Protein AF-A0A3L7Q458-F1 (afdb_monomer_lite)

Structure (mmCIF, N/CA/C/O backbone):
data_AF-A0A3L7Q458-F1
#
_entry.id   AF-A0A3L7Q458-F1
#
loop_
_atom_site.group_PDB
_atom_site.id
_atom_site.type_symbol
_atom_site.label_atom_id
_atom_site.label_alt_id
_atom_site.label_comp_id
_atom_site.label_asym_id
_atom_site.label_entity_id
_atom_site.label_seq_id
_atom_site.pdbx_PDB_ins_code
_atom_site.Cartn_x
_atom_site.Cartn_y
_atom_site.Cartn_z
_atom_site.occupancy
_atom_site.B_iso_or_equiv
_atom_site.auth_seq_id
_atom_site.auth_comp_id
_atom_site.auth_asym_id
_atom_site.auth_atom_id
_atom_site.pdbx_PDB_model_num
ATOM 1 N N . MET A 1 1 ? 21.550 -12.097 2.556 1.00 56.16 1 MET A N 1
ATOM 2 C CA . MET A 1 1 ? 22.126 -11.533 1.316 1.00 56.16 1 MET A CA 1
ATOM 3 C C . MET A 1 1 ? 21.014 -11.306 0.285 1.00 56.16 1 MET A C 1
ATOM 5 O O . MET A 1 1 ? 21.013 -11.946 -0.748 1.00 56.16 1 MET A O 1
ATOM 9 N N . PHE A 1 2 ? 20.044 -10.431 0.581 1.00 61.72 2 PHE A N 1
ATOM 10 C CA . PHE A 1 2 ? 18.899 -10.135 -0.303 1.00 61.72 2 PHE A CA 1
ATOM 11 C C . PHE A 1 2 ? 18.497 -8.662 -0.163 1.00 61.72 2 PHE A C 1
ATOM 13 O O . PHE A 1 2 ? 17.357 -8.327 0.148 1.00 61.72 2 PHE A O 1
ATOM 20 N N . GLY A 1 3 ? 19.470 -7.761 -0.299 1.00 63.69 3 GLY A N 1
ATOM 21 C CA . GLY A 1 3 ? 19.144 -6.351 -0.476 1.00 63.69 3 GLY A CA 1
ATOM 22 C C . GLY A 1 3 ? 18.621 -6.214 -1.891 1.00 63.69 3 GLY A C 1
ATOM 23 O O . GLY A 1 3 ? 19.437 -6.279 -2.799 1.00 63.69 3 GLY A O 1
ATOM 24 N N . ALA A 1 4 ? 17.297 -6.121 -2.062 1.00 69.12 4 ALA A N 1
ATOM 25 C CA . ALA A 1 4 ? 16.653 -6.009 -3.366 1.00 69.12 4 ALA A CA 1
ATOM 26 C C . ALA A 1 4 ? 17.395 -4.973 -4.212 1.00 69.12 4 ALA A C 1
ATOM 28 O O . ALA A 1 4 ? 17.338 -3.766 -3.964 1.00 69.12 4 ALA A O 1
ATOM 29 N N . ASN A 1 5 ? 18.170 -5.475 -5.164 1.00 87.75 5 ASN A N 1
ATOM 30 C CA . ASN A 1 5 ? 18.997 -4.665 -6.032 1.00 87.75 5 ASN A CA 1
ATOM 31 C C . ASN A 1 5 ? 18.030 -3.759 -6.796 1.00 87.75 5 ASN A C 1
ATOM 33 O O . ASN A 1 5 ? 17.094 -4.250 -7.424 1.00 87.75 5 ASN A O 1
ATOM 37 N N . VAL A 1 6 ? 18.236 -2.439 -6.745 1.00 89.38 6 VAL A N 1
ATOM 38 C CA . VAL A 1 6 ? 17.348 -1.461 -7.405 1.00 89.38 6 VAL A CA 1
ATOM 39 C C . VAL A 1 6 ? 17.117 -1.827 -8.880 1.00 89.38 6 VAL A C 1
ATOM 41 O O . VAL A 1 6 ? 16.014 -1.657 -9.391 1.00 89.38 6 VAL A O 1
ATOM 44 N N . GLY A 1 7 ? 18.121 -2.421 -9.539 1.00 91.81 7 GLY A N 1
ATOM 45 C CA . GLY A 1 7 ? 17.994 -2.951 -10.898 1.00 91.81 7 GLY A CA 1
ATOM 46 C C . GLY A 1 7 ? 16.973 -4.086 -11.051 1.00 91.81 7 GLY A C 1
ATOM 47 O O . GLY A 1 7 ? 16.220 -4.091 -12.017 1.00 91.81 7 GLY A O 1
ATOM 48 N N . GLU A 1 8 ? 16.880 -5.014 -10.099 1.00 90.19 8 GLU A N 1
ATOM 49 C CA . GLU A 1 8 ? 15.901 -6.111 -10.141 1.00 90.19 8 GLU A CA 1
ATOM 50 C C . GLU A 1 8 ? 14.473 -5.600 -9.936 1.00 90.19 8 GLU A C 1
ATOM 52 O O . GLU A 1 8 ? 13.570 -5.984 -10.679 1.00 90.19 8 GLU A O 1
ATOM 57 N N . LEU A 1 9 ? 14.276 -4.650 -9.013 1.00 92.38 9 LEU A N 1
ATOM 58 C CA . LEU A 1 9 ? 12.989 -3.965 -8.858 1.00 92.38 9 LEU A CA 1
ATOM 59 C C . LEU A 1 9 ? 12.585 -3.215 -10.133 1.00 92.38 9 LEU A C 1
ATOM 61 O O . LEU A 1 9 ? 11.411 -3.220 -10.496 1.00 92.38 9 LEU A O 1
ATOM 65 N N . PHE A 1 10 ? 13.543 -2.605 -10.834 1.00 94.19 10 PHE A N 1
ATOM 66 C CA . PHE A 1 10 ? 13.275 -1.915 -12.095 1.00 94.19 10 PHE A CA 1
ATOM 67 C C . PHE A 1 10 ? 12.867 -2.888 -13.208 1.00 94.19 10 PHE A C 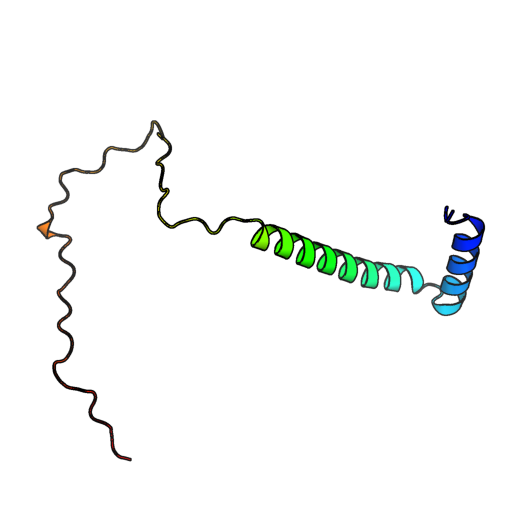1
ATOM 69 O O . PHE A 1 10 ? 11.910 -2.621 -13.932 1.00 94.19 10 PHE A O 1
ATOM 76 N N . VAL A 1 11 ? 13.542 -4.038 -13.318 1.00 95.19 11 VAL A N 1
ATOM 77 C CA . VAL A 1 11 ? 13.197 -5.088 -14.291 1.00 95.19 11 VAL A CA 1
ATOM 78 C C . VAL A 1 11 ? 11.809 -5.663 -14.004 1.00 95.19 11 VAL A C 1
ATOM 80 O O . VAL A 1 11 ? 10.982 -5.731 -14.912 1.00 95.19 11 VAL A O 1
ATOM 83 N N . LEU A 1 12 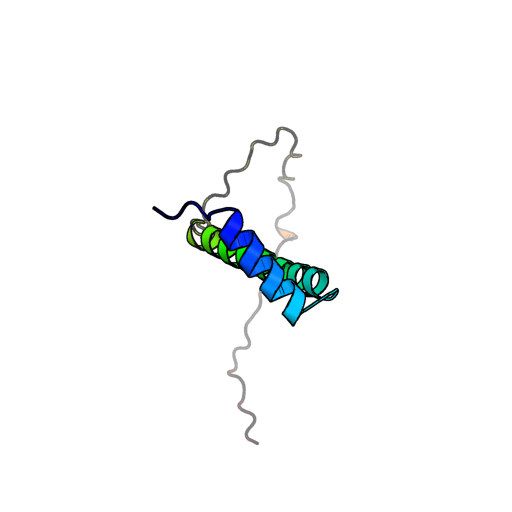? 11.507 -6.008 -12.749 1.00 93.81 12 LEU A N 1
ATOM 84 C CA . LEU A 1 12 ? 10.177 -6.484 -12.349 1.00 93.81 12 LEU A CA 1
ATOM 85 C C . LEU A 1 12 ? 9.097 -5.420 -12.580 1.00 93.81 12 LEU A C 1
ATOM 87 O O . LEU A 1 12 ? 8.012 -5.738 -13.066 1.00 93.81 12 LEU A O 1
ATOM 91 N N . GLY A 1 13 ? 9.404 -4.154 -12.290 1.00 94.38 13 GLY A N 1
ATOM 92 C CA . GLY A 1 13 ? 8.531 -3.020 -12.576 1.00 94.38 13 GLY A CA 1
ATOM 93 C C . GLY A 1 13 ? 8.257 -2.853 -14.071 1.00 94.38 13 GLY A C 1
ATOM 94 O O . GLY A 1 13 ? 7.109 -2.637 -14.453 1.00 94.38 13 GLY A O 1
ATOM 95 N N . MET A 1 14 ? 9.272 -3.018 -14.925 1.00 96.50 14 MET A N 1
ATOM 96 C CA . MET A 1 14 ? 9.107 -2.997 -16.382 1.00 96.50 14 MET A CA 1
ATOM 97 C C . MET A 1 14 ? 8.248 -4.151 -16.883 1.00 96.50 14 MET A C 1
ATOM 99 O O . MET A 1 14 ? 7.337 -3.924 -17.673 1.00 96.50 14 MET A O 1
ATOM 103 N N . ILE A 1 15 ? 8.484 -5.371 -16.399 1.00 96.56 15 ILE A N 1
ATOM 104 C CA . ILE A 1 15 ? 7.657 -6.532 -16.749 1.00 96.56 15 ILE A CA 1
ATOM 105 C C . ILE A 1 15 ? 6.201 -6.272 -16.341 1.00 96.56 15 ILE A C 1
ATOM 107 O O . ILE A 1 15 ? 5.296 -6.419 -17.160 1.00 96.56 15 ILE A O 1
ATOM 111 N N . GLY A 1 16 ? 5.975 -5.795 -15.113 1.00 96.12 16 GLY A N 1
ATOM 112 C CA . GLY A 1 16 ? 4.651 -5.393 -14.641 1.00 96.12 16 GLY A CA 1
ATOM 113 C C . GLY A 1 16 ? 4.015 -4.305 -15.511 1.00 96.12 16 GLY A C 1
ATOM 114 O O . GLY A 1 16 ? 2.838 -4.403 -15.853 1.00 96.12 16 GLY A O 1
ATOM 115 N N . LEU A 1 17 ? 4.779 -3.296 -15.931 1.00 96.25 17 LEU A N 1
ATOM 116 C CA . LEU A 1 17 ? 4.281 -2.248 -16.819 1.00 96.25 17 LEU A CA 1
ATOM 117 C C . LEU A 1 17 ? 3.940 -2.783 -18.217 1.00 96.25 17 LEU A C 1
ATOM 119 O O . LEU A 1 17 ? 2.973 -2.323 -18.807 1.00 96.25 17 LEU A O 1
ATOM 123 N N . LEU A 1 18 ? 4.667 -3.767 -18.745 1.00 96.75 18 LEU A N 1
ATOM 124 C CA . LEU A 1 18 ? 4.331 -4.394 -20.029 1.00 96.75 18 LEU A CA 1
ATOM 125 C C . LEU A 1 18 ? 3.061 -5.254 -19.944 1.00 96.75 18 LEU A C 1
ATOM 127 O O . LEU A 1 18 ? 2.264 -5.259 -20.876 1.00 96.75 18 LEU A O 1
ATOM 131 N N . LEU A 1 19 ? 2.853 -5.950 -18.823 1.00 96.69 19 LEU A N 1
ATOM 132 C CA . LEU A 1 19 ? 1.666 -6.781 -18.581 1.00 96.69 19 LEU A CA 1
ATOM 133 C C . LEU A 1 19 ? 0.403 -5.947 -18.329 1.00 96.69 19 LEU A C 1
ATOM 135 O O . LEU A 1 19 ? -0.662 -6.250 -18.860 1.00 96.69 19 LEU A O 1
ATOM 139 N N . PHE A 1 20 ? 0.512 -4.916 -17.488 1.00 95.94 20 PHE A N 1
ATOM 140 C CA . PHE A 1 20 ? -0.638 -4.167 -16.973 1.00 95.94 20 PHE A CA 1
ATOM 141 C C . PHE A 1 20 ? -0.748 -2.740 -17.532 1.00 95.94 20 PHE A C 1
ATOM 143 O O . PHE A 1 20 ? -1.817 -2.132 -17.460 1.00 95.94 20 PHE A O 1
ATOM 150 N N . GLY A 1 21 ? 0.328 -2.172 -18.077 1.00 95.50 21 GLY A N 1
ATOM 151 C CA . GLY A 1 21 ? 0.351 -0.819 -18.634 1.00 95.50 21 GLY A CA 1
ATOM 152 C C . GLY A 1 21 ? -0.126 0.237 -17.639 1.00 95.50 21 GLY A C 1
ATOM 153 O O . GLY A 1 21 ? 0.243 0.246 -16.463 1.00 95.50 21 GLY A O 1
ATOM 154 N N . SER A 1 22 ? -1.022 1.109 -18.098 1.00 95.38 22 SER A N 1
ATOM 155 C CA . SER A 1 22 ? -1.646 2.149 -17.272 1.00 95.38 22 SER A CA 1
ATOM 156 C C . SER A 1 22 ? -2.579 1.615 -16.178 1.00 95.38 22 SER A C 1
ATOM 158 O O . SER A 1 22 ? -2.991 2.387 -15.315 1.00 95.38 22 SER A O 1
ATOM 160 N N . LYS A 1 23 ? -2.903 0.313 -16.174 1.00 95.69 23 LYS A N 1
ATOM 161 C CA . LYS A 1 23 ? -3.723 -0.334 -15.136 1.00 95.69 23 LYS A CA 1
ATOM 162 C C . LYS A 1 23 ? -2.913 -0.803 -13.933 1.00 95.69 23 LYS A C 1
ATOM 164 O O . LYS A 1 23 ? -3.505 -1.085 -12.895 1.00 95.69 23 LYS A O 1
ATOM 169 N N . LEU A 1 24 ? -1.581 -0.826 -14.019 1.00 95.88 24 LEU A N 1
ATOM 170 C CA . LEU A 1 24 ? -0.701 -1.155 -12.894 1.00 95.88 24 LEU A CA 1
ATOM 171 C C . LEU A 1 24 ? -1.019 -0.363 -11.601 1.00 95.88 24 LEU A C 1
ATOM 173 O O . LEU A 1 24 ? -1.155 -0.998 -10.555 1.00 95.88 24 LEU A O 1
ATOM 177 N N . PRO A 1 25 ? -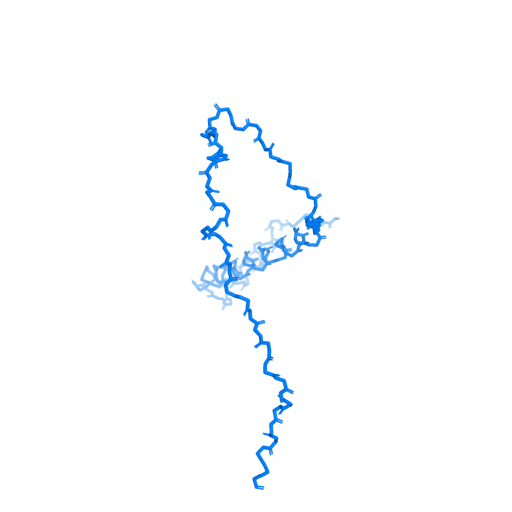1.202 0.978 -11.617 1.00 93.44 25 PRO A N 1
ATOM 178 C CA . PRO A 1 25 ? -1.578 1.727 -10.414 1.00 93.44 25 PRO A CA 1
ATOM 179 C C . PRO A 1 25 ? -2.958 1.349 -9.863 1.00 93.44 25 PRO A C 1
ATOM 181 O O . PRO A 1 25 ? -3.144 1.363 -8.647 1.00 93.44 25 PRO A O 1
ATOM 184 N N . ASP A 1 26 ? -3.917 0.994 -10.718 1.00 96.50 26 ASP A N 1
ATOM 185 C CA . ASP A 1 26 ? -5.241 0.541 -10.277 1.00 96.50 26 ASP A CA 1
ATOM 186 C C . ASP A 1 26 ? -5.146 -0.834 -9.598 1.00 96.50 26 ASP A C 1
ATOM 188 O O . ASP A 1 26 ? -5.706 -1.031 -8.518 1.00 96.50 26 ASP A O 1
ATOM 192 N N . VAL A 1 27 ? -4.364 -1.760 -10.167 1.00 95.69 27 VAL A N 1
ATOM 193 C CA . VAL A 1 27 ? -4.083 -3.078 -9.570 1.00 95.69 27 VAL A CA 1
ATOM 194 C C . VAL A 1 27 ? -3.357 -2.925 -8.235 1.00 95.69 27 VAL A C 1
ATOM 196 O O . VAL A 1 27 ? -3.772 -3.530 -7.249 1.00 95.69 27 VAL A O 1
ATOM 199 N N . ALA A 1 28 ? -2.330 -2.075 -8.162 1.00 95.50 28 ALA A N 1
ATOM 200 C CA . ALA A 1 28 ? -1.599 -1.812 -6.925 1.00 95.50 28 ALA A CA 1
ATOM 201 C C . ALA A 1 28 ? -2.502 -1.212 -5.836 1.00 95.50 28 ALA A C 1
ATOM 203 O O . ALA A 1 28 ? -2.420 -1.618 -4.678 1.00 95.50 28 ALA A O 1
ATOM 204 N N . LYS A 1 29 ? -3.407 -0.289 -6.193 1.00 96.44 29 LYS A N 1
ATOM 205 C CA . LYS A 1 29 ? -4.402 0.266 -5.260 1.00 96.44 29 LYS A CA 1
ATOM 206 C C . LYS A 1 29 ? -5.370 -0.803 -4.761 1.00 96.44 29 LYS A C 1
ATOM 208 O O . LYS A 1 29 ? -5.644 -0.850 -3.564 1.00 96.44 29 LYS A O 1
ATOM 213 N N . ASN A 1 30 ? -5.885 -1.649 -5.649 1.00 96.12 30 ASN A N 1
ATOM 214 C CA . ASN A 1 30 ? -6.844 -2.693 -5.286 1.00 96.12 30 ASN A CA 1
ATOM 215 C C . ASN A 1 30 ? -6.193 -3.779 -4.417 1.00 96.12 30 ASN A C 1
ATOM 217 O O . ASN A 1 30 ? -6.734 -4.135 -3.372 1.00 96.12 30 ASN A O 1
ATOM 221 N N . LEU A 1 31 ? -4.994 -4.232 -4.792 1.00 96.12 31 LEU A N 1
ATOM 222 C CA . LEU A 1 31 ? -4.206 -5.190 -4.018 1.00 96.12 31 LEU A CA 1
ATOM 223 C C . LEU A 1 31 ? -3.771 -4.602 -2.669 1.00 96.12 31 LEU A C 1
ATOM 225 O O . LEU A 1 31 ? -3.875 -5.264 -1.640 1.00 96.12 31 LEU A O 1
ATOM 229 N N . GLY A 1 32 ? -3.333 -3.342 -2.657 1.00 95.44 32 GLY A N 1
ATOM 230 C CA . GLY A 1 32 ? -2.905 -2.640 -1.449 1.00 95.44 32 GLY A CA 1
ATOM 231 C C . GLY A 1 32 ? -4.033 -2.458 -0.436 1.00 95.44 32 GLY A C 1
ATOM 232 O O . GLY A 1 32 ? -3.812 -2.656 0.756 1.00 95.44 32 GLY A O 1
ATOM 233 N N . LYS A 1 33 ? -5.255 -2.151 -0.894 1.00 96.25 33 LYS A N 1
ATOM 234 C CA . LYS A 1 33 ? -6.447 -2.113 -0.030 1.00 96.25 33 LYS A CA 1
ATOM 235 C C . LYS A 1 33 ? -6.725 -3.479 0.599 1.00 96.25 33 LYS A C 1
ATOM 237 O O . LYS A 1 33 ? -6.847 -3.553 1.818 1.00 96.25 33 LYS A O 1
ATOM 242 N N . GLY A 1 34 ? -6.733 -4.550 -0.201 1.00 96.06 34 GLY A N 1
ATOM 243 C CA . GLY A 1 34 ? -6.932 -5.913 0.305 1.00 96.06 34 GLY A CA 1
ATOM 244 C C . GLY A 1 34 ? -5.863 -6.327 1.320 1.00 96.06 34 GLY A C 1
ATOM 245 O O . GLY A 1 34 ? -6.180 -6.867 2.376 1.00 96.06 34 GLY A O 1
ATOM 246 N N . PHE A 1 35 ? -4.597 -5.994 1.059 1.00 96.31 35 PHE A N 1
ATOM 247 C CA . PHE A 1 35 ? -3.502 -6.262 1.992 1.00 96.31 35 PHE A CA 1
ATOM 248 C C . PHE A 1 35 ? -3.614 -5.444 3.290 1.00 96.31 35 PHE A C 1
ATOM 250 O O . PHE A 1 35 ? -3.331 -5.958 4.373 1.00 96.31 35 PHE A O 1
ATOM 257 N N . ALA A 1 36 ? -4.049 -4.183 3.212 1.00 96.12 36 ALA A N 1
ATOM 258 C CA . ALA A 1 36 ? -4.260 -3.336 4.384 1.00 96.12 36 ALA A CA 1
ATOM 259 C C . ALA A 1 36 ? -5.403 -3.854 5.274 1.00 96.12 36 ALA A C 1
ATOM 261 O O . ALA A 1 36 ? -5.252 -3.902 6.498 1.00 96.12 36 ALA A O 1
ATOM 262 N N . GLU A 1 37 ? -6.517 -4.281 4.675 1.00 96.00 37 GLU A N 1
ATOM 263 C CA . GLU A 1 37 ? -7.633 -4.902 5.398 1.00 96.00 37 GLU A CA 1
ATOM 264 C C . GLU A 1 37 ? -7.232 -6.246 6.013 1.00 96.00 37 GLU A C 1
ATOM 266 O O . GLU A 1 37 ? -7.503 -6.483 7.190 1.00 96.00 37 GLU A O 1
ATOM 271 N N . PHE A 1 38 ? -6.493 -7.077 5.273 1.00 95.88 38 PHE A N 1
ATOM 272 C CA . PHE A 1 38 ? -5.941 -8.337 5.773 1.00 95.88 38 PHE A CA 1
ATOM 273 C C . PHE A 1 38 ? -5.027 -8.127 6.986 1.00 95.88 38 PHE A C 1
ATOM 275 O O . PHE A 1 38 ? -5.200 -8.779 8.018 1.00 95.88 38 PHE A O 1
ATOM 282 N N . LYS A 1 39 ? -4.104 -7.158 6.910 1.00 94.94 39 LYS A N 1
ATOM 283 C CA . LYS A 1 39 ? -3.237 -6.788 8.036 1.00 94.94 39 LYS A CA 1
ATOM 284 C C . LYS A 1 39 ? -4.061 -6.352 9.247 1.00 94.94 39 LYS A C 1
ATOM 286 O O . LYS A 1 39 ? -3.776 -6.788 10.357 1.00 94.94 39 LYS A O 1
ATOM 291 N N . LYS A 1 40 ? -5.080 -5.511 9.045 1.00 93.88 40 LYS A N 1
ATOM 292 C CA . LYS A 1 40 ? -5.954 -5.036 10.126 1.00 93.88 40 LYS A CA 1
ATOM 293 C C . LYS A 1 40 ? -6.729 -6.184 10.778 1.00 93.88 40 LYS A 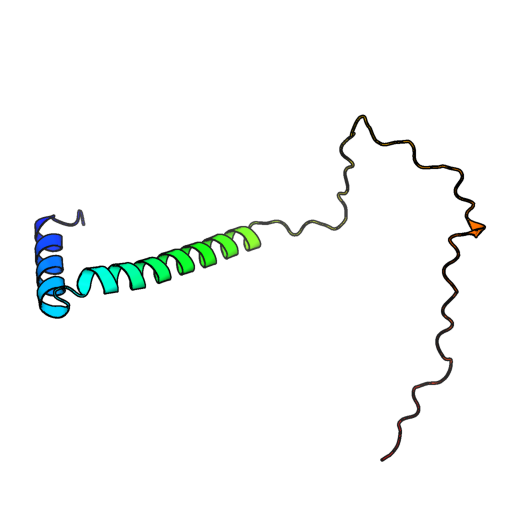C 1
ATOM 295 O O . LYS A 1 40 ? -6.815 -6.216 12.001 1.00 93.88 40 LYS A O 1
ATOM 300 N N . GLY A 1 41 ? -7.234 -7.128 9.983 1.00 93.12 41 GLY A N 1
ATOM 301 C CA . GLY A 1 41 ? -7.884 -8.341 10.480 1.00 93.12 41 GLY A CA 1
ATOM 302 C C . GLY A 1 41 ? -6.945 -9.176 11.351 1.00 93.12 41 GLY A C 1
ATOM 303 O O . GLY A 1 41 ? -7.277 -9.486 12.489 1.00 93.12 41 GLY A O 1
ATOM 304 N N . ILE A 1 42 ? -5.734 -9.461 10.865 1.00 93.94 42 ILE A N 1
ATOM 305 C CA . ILE A 1 42 ? -4.733 -10.232 11.618 1.00 93.94 42 ILE A CA 1
ATOM 306 C C . ILE A 1 42 ? -4.286 -9.515 12.899 1.00 93.94 42 ILE A C 1
ATOM 308 O O . ILE A 1 42 ? -4.107 -10.160 13.932 1.00 93.94 42 ILE A O 1
ATOM 312 N N . SER A 1 43 ? -4.091 -8.195 12.861 1.00 90.38 43 SER A N 1
ATOM 313 C CA . SER A 1 43 ? -3.758 -7.415 14.060 1.00 90.38 43 SER A CA 1
ATOM 314 C C . SER A 1 43 ? -4.887 -7.451 15.093 1.00 90.38 43 SER A C 1
ATOM 316 O O . SER A 1 43 ? -4.612 -7.696 16.261 1.00 90.38 43 SER A O 1
ATOM 318 N N . GLY A 1 44 ? -6.147 -7.298 14.669 1.00 87.06 44 GLY A N 1
ATOM 319 C CA . GLY A 1 44 ? -7.301 -7.409 15.568 1.00 87.06 44 GLY A CA 1
ATOM 320 C C . GLY A 1 44 ? -7.423 -8.791 16.220 1.00 87.06 44 GLY A C 1
ATOM 321 O O . GLY A 1 44 ? -7.674 -8.880 17.417 1.00 87.06 44 GLY A O 1
ATOM 322 N N . PHE A 1 45 ? -7.155 -9.861 15.465 1.00 88.00 45 PHE A N 1
ATOM 323 C CA . PHE A 1 45 ? -7.125 -11.227 16.000 1.00 88.00 45 PHE A CA 1
ATOM 324 C C . PHE A 1 45 ? -6.037 -11.429 17.064 1.00 88.00 45 PHE A C 1
ATOM 326 O O . PHE A 1 45 ? -6.293 -12.032 18.103 1.00 88.00 45 PHE A O 1
ATOM 333 N N . GLN A 1 46 ? -4.821 -10.923 16.834 1.00 85.06 46 GLN A N 1
ATOM 334 C CA . GLN A 1 46 ? -3.739 -11.005 17.827 1.00 85.06 46 GLN A CA 1
ATOM 335 C C . GLN A 1 46 ? -4.087 -10.251 19.116 1.00 85.06 46 GLN A C 1
ATOM 337 O O . GLN A 1 46 ? -3.788 -10.742 20.207 1.00 85.06 46 GLN A O 1
ATOM 342 N N . ASP A 1 47 ? -4.746 -9.096 18.999 1.00 84.31 47 ASP A N 1
ATOM 343 C CA . ASP A 1 47 ? -5.187 -8.301 20.148 1.00 84.31 47 ASP A CA 1
ATOM 344 C C . ASP A 1 47 ? -6.280 -9.013 20.961 1.00 84.31 47 ASP A C 1
ATOM 346 O O . ASP A 1 47 ? -6.268 -8.939 22.189 1.00 84.31 47 ASP A O 1
ATOM 350 N N . GLU A 1 48 ? -7.201 -9.736 20.316 1.00 78.50 48 GLU A N 1
ATOM 351 C CA . GLU A 1 48 ? -8.217 -10.545 21.009 1.00 78.50 48 GLU A CA 1
ATOM 352 C C . GLU A 1 48 ? -7.626 -11.765 21.716 1.00 78.50 48 GLU A C 1
ATOM 354 O O . GLU A 1 48 ? -8.000 -12.028 22.856 1.00 78.50 48 GLU A O 1
ATOM 359 N N . LEU A 1 49 ? -6.676 -12.476 21.097 1.00 78.19 49 LEU A N 1
ATOM 360 C CA . LEU A 1 49 ? -5.993 -13.597 21.757 1.00 78.19 49 LEU A CA 1
ATOM 361 C C . LEU A 1 49 ? -5.113 -13.141 22.928 1.00 78.19 49 LEU A C 1
ATOM 363 O O . LEU A 1 49 ? -4.951 -13.872 23.902 1.00 78.19 49 LEU A O 1
ATOM 367 N N . THR A 1 50 ? -4.524 -11.949 22.827 1.00 76.56 50 THR A N 1
ATOM 368 C CA . THR A 1 50 ? -3.650 -11.395 23.871 1.00 76.56 50 THR A CA 1
ATOM 369 C C . THR A 1 50 ? -4.450 -10.714 24.978 1.00 76.56 50 THR A C 1
ATOM 371 O O . THR A 1 50 ? -3.949 -10.555 26.093 1.00 76.56 50 THR A O 1
ATOM 374 N N . ARG A 1 51 ? -5.702 -10.320 24.714 1.00 74.44 51 ARG A N 1
ATOM 375 C CA . ARG A 1 51 ? -6.581 -9.758 25.735 1.00 74.44 51 ARG A CA 1
ATOM 376 C C . ARG A 1 51 ? -6.953 -10.848 26.740 1.00 74.44 51 ARG A C 1
ATOM 378 O O . ARG A 1 51 ? -7.677 -11.775 26.382 1.00 74.44 51 ARG A O 1
ATOM 385 N N . PRO A 1 52 ? -6.547 -10.728 28.017 1.00 67.75 52 PRO A N 1
ATOM 386 C CA . PRO A 1 52 ? -7.145 -11.556 29.046 1.00 67.75 52 PRO A CA 1
ATOM 387 C C . PRO A 1 52 ? -8.647 -11.260 29.047 1.00 67.75 52 PRO A C 1
ATOM 389 O O . PRO A 1 52 ? -9.051 -10.099 29.165 1.00 67.75 52 PRO A O 1
ATOM 392 N N . THR A 1 53 ? -9.472 -12.298 28.876 1.00 65.81 53 THR A N 1
ATOM 393 C CA . THR A 1 53 ? -10.922 -12.208 29.076 1.00 65.81 53 THR A CA 1
ATOM 394 C C . THR A 1 53 ? -11.161 -11.472 30.389 1.00 65.81 53 THR A C 1
ATOM 396 O O . THR A 1 53 ? -10.648 -11.934 31.416 1.00 65.81 53 THR A O 1
ATOM 399 N N . PRO A 1 54 ? -11.865 -10.324 30.394 1.00 61.81 54 PRO A N 1
ATOM 400 C CA . PRO A 1 54 ? -12.151 -9.636 31.635 1.00 61.81 54 PRO A CA 1
ATOM 401 C C . PRO A 1 54 ? -12.950 -10.599 32.505 1.00 61.81 54 PRO A C 1
ATOM 403 O O . PRO A 1 54 ? -14.088 -10.947 32.189 1.00 61.81 54 PRO A O 1
ATOM 406 N N . SER A 1 55 ? -12.318 -11.067 33.583 1.00 55.56 55 SER A N 1
ATOM 407 C CA . SER A 1 55 ? -13.019 -11.750 34.659 1.00 55.56 55 SER A CA 1
ATOM 408 C C . SER A 1 55 ? -14.191 -10.850 35.063 1.00 55.56 55 SER A C 1
ATOM 410 O O . SER A 1 55 ? -13.961 -9.656 35.282 1.00 55.56 55 SER A O 1
ATOM 412 N N . PRO A 1 56 ? -15.428 -11.359 35.188 1.00 58.97 56 PRO A N 1
ATOM 413 C CA . PRO A 1 56 ? -16.595 -10.559 35.577 1.00 58.97 56 PRO A CA 1
ATOM 414 C C . PRO A 1 56 ? -16.525 -10.000 37.019 1.00 58.97 56 PRO A C 1
ATOM 416 O O . PRO A 1 56 ? -17.524 -9.554 37.570 1.00 58.97 56 PRO A O 1
ATOM 419 N N . SER A 1 57 ? -15.347 -9.983 37.642 1.00 57.56 57 SER A N 1
ATOM 420 C CA . SER A 1 57 ? -15.099 -9.635 39.038 1.00 57.56 57 SER A CA 1
ATOM 421 C C . SER A 1 57 ? -13.951 -8.632 39.190 1.00 57.56 57 SER A C 1
ATOM 423 O O . SER A 1 57 ? -13.001 -8.855 39.931 1.00 57.56 57 SER A O 1
ATOM 425 N N . ALA A 1 58 ? -14.022 -7.498 38.495 1.00 56.69 58 ALA A N 1
ATOM 426 C CA . ALA A 1 58 ? -13.206 -6.333 38.843 1.00 56.69 58 ALA A CA 1
ATOM 427 C C . ALA A 1 58 ? -13.894 -5.028 38.429 1.00 56.69 58 ALA A C 1
ATOM 429 O O . ALA A 1 58 ? -13.363 -4.230 37.657 1.00 56.69 58 ALA A O 1
ATOM 430 N N . TYR A 1 59 ? -15.098 -4.791 38.953 1.00 51.44 59 TYR A N 1
ATOM 431 C CA . TYR A 1 59 ? -15.624 -3.432 39.023 1.00 51.44 59 TYR A CA 1
ATOM 432 C C . TYR A 1 59 ? -14.920 -2.722 40.184 1.00 51.44 59 TYR A C 1
ATOM 434 O O . TYR A 1 59 ? -15.413 -2.711 41.307 1.00 51.44 59 TYR A O 1
ATOM 442 N N . THR A 1 60 ? -13.736 -2.162 39.938 1.00 57.69 60 THR A N 1
ATOM 443 C CA . THR A 1 60 ? -13.135 -1.198 40.866 1.00 57.69 60 THR A CA 1
ATOM 444 C C . THR A 1 60 ? -13.720 0.168 40.519 1.00 57.69 60 THR A C 1
ATOM 446 O O . THR A 1 60 ? -13.375 0.721 39.468 1.00 57.69 60 THR A O 1
ATOM 449 N N . PRO A 1 61 ? -14.635 0.734 41.326 1.00 52.69 61 PRO A N 1
ATOM 450 C CA . PRO A 1 61 ? -15.166 2.050 41.029 1.00 52.69 61 PRO A CA 1
ATOM 451 C C . PRO A 1 61 ? -14.024 3.065 41.128 1.00 52.69 61 PRO A C 1
ATOM 453 O O . PRO A 1 61 ? -13.420 3.245 42.184 1.00 52.69 61 PRO A O 1
ATOM 456 N N . LYS A 1 62 ? -13.726 3.753 40.019 1.00 56.16 62 LYS A N 1
ATOM 457 C CA . LYS A 1 62 ? -12.974 5.015 40.053 1.00 56.16 62 LYS A CA 1
ATOM 458 C C . LYS A 1 62 ? -13.658 5.933 41.080 1.00 56.16 62 LYS A C 1
ATOM 460 O O . LYS A 1 62 ? -14.874 6.118 40.962 1.00 56.16 62 LYS A O 1
ATOM 465 N N . PRO A 1 63 ? -12.932 6.548 42.032 1.00 53.06 63 PRO A N 1
ATOM 466 C CA . PRO A 1 63 ? -13.505 7.586 42.871 1.00 53.06 63 PRO A CA 1
ATOM 467 C C . PRO A 1 63 ? -13.695 8.832 42.004 1.00 53.06 63 PRO A C 1
ATOM 469 O O . PRO A 1 63 ? -12.824 9.687 41.870 1.00 53.06 63 PRO A O 1
ATOM 472 N N . SER A 1 64 ? -14.836 8.900 41.326 1.00 53.19 64 SER A N 1
ATOM 473 C CA . SE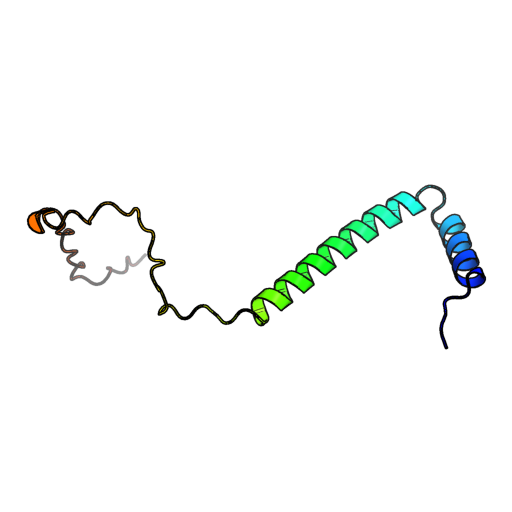R A 1 64 ? -15.317 10.119 40.696 1.00 53.19 64 SER A CA 1
ATOM 474 C C . SER A 1 64 ? -15.782 11.048 41.813 1.00 53.19 64 SER A C 1
ATOM 476 O O . SER A 1 64 ? -16.840 10.827 42.392 1.00 53.19 64 SER A O 1
ATOM 478 N N . ALA A 1 65 ? -15.013 12.098 42.106 1.00 61.97 65 ALA A N 1
ATOM 479 C CA . ALA A 1 65 ? -15.313 13.118 43.120 1.00 61.97 65 ALA A CA 1
ATOM 480 C C . ALA A 1 65 ? -16.538 14.015 42.793 1.00 61.97 65 ALA A C 1
ATOM 482 O O . ALA A 1 65 ? -16.585 15.175 43.191 1.00 61.97 65 ALA A O 1
ATOM 483 N N . ARG A 1 66 ? -17.515 13.502 42.034 1.00 59.84 66 ARG A N 1
ATOM 484 C CA . ARG A 1 66 ? -18.795 14.143 41.684 1.00 59.84 66 ARG A CA 1
ATOM 485 C C . ARG A 1 66 ? -19.850 13.096 41.308 1.00 59.84 66 ARG A C 1
ATOM 487 O O . ARG A 1 66 ? -20.407 13.142 40.214 1.00 59.84 66 ARG A O 1
ATOM 494 N N . ARG A 1 67 ? -20.107 12.113 42.167 1.00 61.72 67 ARG A N 1
ATOM 495 C CA . ARG A 1 67 ? -21.334 11.315 42.052 1.00 61.72 67 ARG A CA 1
ATOM 496 C C . ARG A 1 67 ? -22.312 11.850 43.099 1.00 61.72 67 ARG A C 1
ATOM 498 O O . ARG A 1 67 ? -21.940 11.838 44.267 1.00 61.72 67 ARG A O 1
ATOM 505 N N . PRO A 1 68 ? -23.497 12.361 42.715 1.00 58.78 68 PRO A N 1
ATOM 506 C CA . PRO A 1 68 ? -24.554 12.626 43.682 1.00 58.78 68 PRO A CA 1
ATOM 507 C C . PRO A 1 68 ? -24.799 11.345 44.479 1.00 58.78 68 PRO A C 1
ATOM 509 O O . PRO A 1 68 ? -24.890 10.271 43.877 1.00 58.78 68 PRO A O 1
ATOM 512 N N . GLU A 1 69 ? -24.820 11.465 45.804 1.00 63.22 69 GLU A N 1
ATOM 513 C CA . GLU A 1 69 ? -25.119 10.380 46.740 1.00 63.22 69 GLU A CA 1
ATOM 514 C C . GLU A 1 69 ? -26.297 9.538 46.216 1.00 63.22 69 GLU A C 1
ATOM 516 O O . GLU A 1 69 ? -27.296 10.110 45.759 1.00 63.22 69 GLU A O 1
ATOM 521 N N . PRO A 1 70 ? -26.209 8.195 46.237 1.00 58.53 70 PRO A N 1
ATOM 522 C CA . PRO A 1 70 ? -27.364 7.362 45.949 1.00 58.53 70 PRO A CA 1
ATOM 523 C C . PRO A 1 70 ? -28.479 7.772 46.909 1.00 58.53 70 PRO A C 1
ATOM 525 O O . PRO A 1 70 ? -28.247 7.884 48.111 1.00 58.53 70 PRO A O 1
ATOM 528 N N . LEU A 1 71 ? -29.679 8.014 46.382 1.00 59.00 71 LEU A N 1
ATOM 529 C CA . LEU A 1 71 ? -30.872 8.222 47.194 1.00 59.00 71 LEU A CA 1
ATOM 530 C C . LEU A 1 71 ? -31.072 6.977 48.069 1.00 59.00 71 LEU A C 1
ATOM 532 O O . LEU A 1 71 ? -31.679 6.004 47.639 1.00 59.00 71 LEU A O 1
ATOM 536 N N . ALA A 1 72 ? -30.566 7.017 49.301 1.00 60.25 72 ALA A N 1
ATOM 537 C CA . ALA A 1 72 ? -30.699 5.957 50.299 1.00 60.25 72 ALA A CA 1
ATOM 538 C C . ALA A 1 72 ? -32.151 5.765 50.790 1.00 60.25 72 ALA A C 1
ATOM 540 O O . ALA A 1 72 ? -32.388 4.996 51.709 1.00 60.25 72 ALA A O 1
ATOM 541 N N . ASN A 1 73 ? -33.113 6.460 50.169 1.00 58.91 73 ASN A N 1
ATOM 542 C CA . ASN A 1 73 ? -34.537 6.441 50.487 1.00 58.91 73 ASN A CA 1
ATOM 543 C C . ASN A 1 73 ? -35.381 6.286 49.208 1.00 58.91 73 ASN A C 1
ATOM 545 O O . ASN A 1 73 ? -36.326 7.037 48.981 1.00 58.91 73 ASN A O 1
ATOM 549 N N . LEU A 1 74 ? -35.002 5.378 48.309 1.00 58.09 74 LEU A N 1
ATOM 550 C CA . LEU A 1 74 ? -35.978 4.824 47.372 1.00 58.09 74 LEU A CA 1
ATOM 551 C C . LEU A 1 74 ? -36.686 3.709 48.133 1.00 58.09 74 LEU A C 1
ATOM 553 O O . LEU A 1 74 ? -36.066 2.681 48.389 1.00 58.09 74 LEU A O 1
ATOM 557 N N . ASP A 1 75 ? -37.935 3.952 48.539 1.00 60.66 75 ASP A N 1
ATOM 558 C CA . ASP A 1 75 ? -38.779 2.964 49.211 1.00 60.66 75 ASP A CA 1
ATOM 559 C C . ASP A 1 75 ? -38.685 1.632 48.448 1.00 60.66 75 ASP A C 1
ATOM 561 O O . ASP A 1 75 ? -39.090 1.546 47.281 1.00 60.66 75 ASP A O 1
ATOM 565 N N . GLU A 1 76 ? -38.107 0.603 49.081 1.00 57.62 76 GLU A N 1
ATOM 566 C CA . GLU A 1 76 ? -37.917 -0.731 48.487 1.00 57.62 76 GLU A CA 1
ATOM 567 C C . GLU A 1 76 ? -39.247 -1.335 47.994 1.00 57.62 76 GLU A C 1
ATOM 569 O O . GLU A 1 76 ? -39.259 -2.177 47.095 1.00 57.62 76 GLU A O 1
ATOM 574 N N . ASP A 1 77 ? -40.377 -0.816 48.483 1.00 58.25 77 ASP A N 1
ATOM 575 C CA . ASP A 1 77 ? -41.733 -1.148 48.045 1.00 58.25 77 ASP A CA 1
ATOM 576 C C . ASP A 1 77 ? -41.999 -0.861 46.557 1.00 58.25 77 ASP A C 1
ATOM 578 O O . ASP A 1 77 ? -42.891 -1.466 45.958 1.00 58.25 77 ASP A O 1
ATOM 582 N N . ARG A 1 78 ? -41.233 0.035 45.913 1.00 57.78 78 ARG A N 1
ATOM 583 C CA . ARG A 1 78 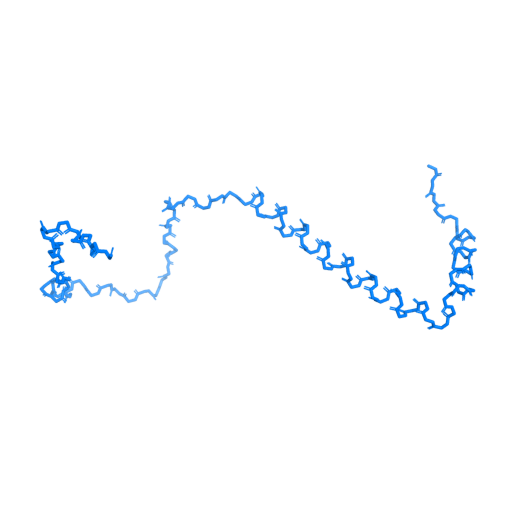? -41.424 0.375 44.487 1.00 57.78 78 ARG A CA 1
ATOM 584 C C . ARG A 1 78 ? -40.592 -0.480 43.527 1.00 57.78 78 ARG A C 1
ATOM 586 O O . ARG A 1 78 ? -40.808 -0.389 42.320 1.00 57.78 78 ARG A O 1
ATOM 593 N N . LEU A 1 79 ? -39.669 -1.308 44.029 1.00 61.66 79 LEU A N 1
ATOM 594 C CA . LEU A 1 79 ? -38.779 -2.164 43.224 1.00 61.66 79 LEU A CA 1
ATOM 595 C C . LEU A 1 79 ? -39.120 -3.660 43.322 1.00 61.66 79 LEU A C 1
ATOM 597 O O . LEU A 1 79 ? -38.294 -4.512 42.996 1.00 61.66 79 LEU A O 1
ATOM 601 N N . SER A 1 80 ? -40.347 -4.005 43.717 1.00 68.00 80 SER A N 1
ATOM 602 C CA . SER A 1 80 ? -40.807 -5.392 43.663 1.00 68.00 80 SER A CA 1
ATOM 603 C C . SER A 1 80 ? -41.167 -5.765 42.223 1.00 68.00 80 SER A C 1
ATOM 605 O O . SER A 1 80 ? -42.271 -5.503 41.741 1.00 68.00 80 SER A O 1
ATOM 607 N N . ALA A 1 81 ? -40.201 -6.344 41.503 1.00 79.00 81 ALA A N 1
ATOM 608 C CA . ALA A 1 81 ? -40.469 -6.982 40.221 1.00 79.00 81 ALA A CA 1
ATOM 609 C C . ALA A 1 81 ? -41.559 -8.055 40.423 1.00 79.00 81 ALA A C 1
ATOM 611 O O . ALA A 1 81 ? -41.433 -8.870 41.343 1.00 79.00 81 ALA A O 1
ATOM 612 N N . PRO A 1 82 ? -42.626 -8.075 39.602 1.00 78.12 82 PRO A N 1
ATOM 613 C CA . PRO A 1 82 ? -43.712 -9.029 39.776 1.00 78.12 82 PRO A CA 1
ATOM 614 C C . PRO A 1 82 ? -43.152 -10.448 39.731 1.00 78.12 82 PRO A C 1
ATOM 616 O O . PRO A 1 82 ? -42.417 -10.815 38.811 1.00 78.12 82 PRO A O 1
ATOM 619 N N . LYS A 1 83 ? -43.466 -11.240 40.759 1.00 72.75 83 LYS A N 1
ATOM 620 C CA . LYS A 1 83 ? -42.979 -12.612 40.866 1.00 72.75 83 LYS A CA 1
ATOM 621 C C . LYS A 1 83 ? -43.529 -13.419 39.691 1.00 72.75 83 LYS A C 1
ATOM 623 O O . LYS A 1 83 ? -44.732 -13.636 39.591 1.00 72.75 83 LYS A O 1
ATOM 628 N N . PHE A 1 84 ? -42.639 -13.834 38.794 1.00 78.56 84 PHE A N 1
ATOM 629 C CA . PHE A 1 84 ? -42.975 -14.733 37.699 1.00 78.56 84 PHE A CA 1
ATOM 630 C C . PHE A 1 84 ? -43.267 -16.117 38.279 1.00 78.56 84 PHE A C 1
ATOM 632 O O . PHE A 1 84 ? -42.367 -16.781 38.797 1.00 78.56 84 PHE A O 1
ATOM 639 N N . GLU A 1 85 ? -44.525 -16.541 38.216 1.00 78.69 85 GLU A N 1
ATOM 640 C CA . GLU A 1 85 ? -44.898 -17.924 38.482 1.00 78.69 85 GLU A CA 1
ATOM 641 C C . GLU A 1 85 ? -44.804 -18.708 37.170 1.00 78.69 85 GLU A C 1
ATOM 643 O O . GLU A 1 85 ? -45.603 -18.467 36.260 1.00 78.69 85 GLU A O 1
ATOM 648 N N . PRO A 1 86 ? -43.825 -19.620 37.023 1.00 78.31 86 PRO A N 1
ATOM 649 C CA . PRO A 1 86 ? -43.751 -20.449 35.834 1.00 78.31 86 PRO A CA 1
ATOM 650 C C . PRO A 1 86 ? -45.012 -21.325 35.741 1.00 78.31 86 PRO A C 1
ATOM 652 O O . PRO A 1 86 ? -45.475 -21.839 36.768 1.00 78.31 86 PRO A O 1
ATOM 655 N N . PRO A 1 87 ? -45.575 -21.518 34.533 1.00 78.12 87 PRO A N 1
ATOM 656 C CA . PRO A 1 87 ? -46.721 -22.397 34.351 1.00 78.12 87 PRO A CA 1
ATOM 657 C C . PRO A 1 87 ? -46.368 -23.796 34.865 1.00 78.12 87 PRO A C 1
ATOM 659 O O . PRO A 1 87 ? -45.357 -24.380 34.482 1.00 78.12 87 PRO A O 1
ATOM 662 N N . LYS A 1 88 ? -47.202 -24.330 35.763 1.00 71.75 88 LYS A N 1
ATOM 663 C CA . LYS A 1 88 ? -47.002 -25.649 36.393 1.00 71.75 88 LYS A CA 1
ATOM 664 C C . LYS A 1 88 ? -47.290 -26.823 35.447 1.00 71.75 88 LYS A C 1
ATOM 666 O O . LYS A 1 88 ? -47.201 -27.973 35.866 1.00 71.75 88 LYS A O 1
ATOM 671 N N . SER A 1 89 ? -47.644 -26.546 34.196 1.00 71.81 89 SER A N 1
ATOM 672 C CA . SER A 1 89 ? -47.952 -27.545 33.176 1.00 71.81 89 SER A CA 1
ATOM 673 C C . SER A 1 89 ? -46.799 -27.634 32.183 1.00 71.81 89 SER A C 1
ATOM 675 O O . SER A 1 89 ? -46.373 -26.615 31.637 1.00 71.81 89 SER A O 1
ATOM 677 N N . ALA A 1 90 ? -46.321 -28.854 31.924 1.00 72.31 90 ALA A N 1
ATOM 678 C CA . ALA A 1 90 ? -45.456 -29.116 30.780 1.00 72.31 90 ALA A CA 1
ATOM 679 C C . ALA A 1 90 ? -46.161 -28.646 29.489 1.00 72.31 90 ALA A C 1
ATOM 681 O O . ALA A 1 90 ? -47.390 -28.746 29.418 1.00 72.31 90 ALA A O 1
ATOM 682 N N . PRO A 1 91 ? -45.428 -28.120 28.490 1.00 73.62 91 PRO A N 1
ATOM 683 C CA . PRO A 1 91 ? -46.008 -27.767 27.201 1.00 73.62 91 PRO A CA 1
ATOM 684 C C . PRO A 1 91 ? -46.748 -28.981 26.641 1.00 73.62 91 PRO A C 1
ATOM 686 O O . PRO A 1 91 ? -46.135 -30.025 26.428 1.00 73.62 91 PRO A O 1
ATOM 689 N N . THR A 1 92 ? -48.063 -28.867 26.458 1.00 70.56 92 THR A N 1
ATOM 690 C CA . THR A 1 92 ? -48.838 -29.903 25.780 1.00 70.56 92 THR A CA 1
ATOM 691 C C . THR A 1 92 ? -48.304 -29.999 24.360 1.00 70.56 92 THR A C 1
ATOM 693 O O . THR A 1 92 ? -48.417 -29.044 23.591 1.00 70.56 92 THR A O 1
ATOM 696 N N . GLU A 1 93 ? -47.676 -31.127 24.044 1.00 68.12 93 GLU A N 1
ATOM 697 C CA . GLU A 1 93 ? -47.284 -31.467 22.686 1.00 68.12 93 GLU A CA 1
ATOM 698 C C . GLU A 1 93 ? -48.567 -31.496 21.855 1.00 68.12 93 GLU A C 1
ATOM 700 O O . GLU A 1 93 ? -49.484 -32.275 22.115 1.00 68.12 93 GLU A O 1
ATOM 705 N N . ILE A 1 94 ? -48.691 -30.536 20.941 1.00 69.38 94 ILE A N 1
ATOM 706 C CA . ILE A 1 94 ? -49.804 -30.488 20.003 1.00 69.38 94 ILE A CA 1
ATOM 707 C C . ILE A 1 94 ? -49.514 -31.605 19.003 1.00 69.38 94 ILE A C 1
ATOM 709 O O . ILE A 1 94 ? -48.705 -31.426 18.096 1.00 69.38 94 ILE A O 1
ATOM 713 N N . GLU A 1 95 ? -50.105 -32.774 19.240 1.00 63.22 95 GLU A N 1
ATOM 714 C CA . GLU A 1 95 ? -50.074 -33.905 18.317 1.00 63.22 95 GLU A CA 1
ATOM 715 C C . GLU A 1 95 ? -50.781 -33.464 17.023 1.00 63.22 95 GLU A C 1
ATOM 717 O O . GLU A 1 95 ? -51.947 -33.054 17.050 1.00 63.22 95 GLU A O 1
ATOM 722 N N . ALA A 1 96 ? -50.023 -33.432 15.925 1.00 60.28 96 ALA A N 1
ATOM 723 C CA . ALA A 1 96 ? -50.471 -33.044 14.589 1.00 60.28 96 ALA A CA 1
ATOM 724 C C . ALA A 1 96 ? -50.827 -34.276 13.754 1.00 60.28 96 ALA A C 1
ATOM 726 O O . ALA A 1 96 ? -50.090 -35.283 13.858 1.00 60.28 96 ALA A O 1
#

Foldseek 3Di:
DCPPDVVNVVVVVVVLCVVQPPCSVVVCVVVVVVVVVVVVVVVVVVVVVPDDDPDPPDPPDDPPVDDDPPPPPPPVVVVPDPDDDPPPDDPPDPDD

Sequence (96 aa):
MFGANVGELFVLGMIGLLLFGSKLPDVAKNLGKGFAEFKKGISGFQDELTRPTPSPSAYTPKPSARRPEPLANLDEDRLSAPKFEPPKSAPTEIEA

pLDDT: mean 77.86, std 15.87, range [51.44, 96.75]

Radius of gyration: 32.28 Å; chains: 1; bounding box: 73×48×70 Å

Secondary structure (DSSP, 8-state):
-----HHHHHHHHHHHHHHHGGGHHHHHHHHHHHHHHHHHHHHHHHHHHHS----S--------TT-----TT--GGG---------SS-------